Protein AF-A0A842XH01-F1 (afdb_monomer_lite)

Sequence (150 aa):
MRSVGIGNSKDWGEEQKVKIEREQETLNKKIEAFNRRIEELEDEKEQMKASYEREKDPELDPEFQRMVERAITRVANKQGELKKRREELIIKKNELENEERQLKVMMEHEKYPEWLELKRKRDKAVEEVERLEAEMKRLMESVIFDTRSR

Secondary structure (DSSP, 8-state):
--------TTSHHHHHHHHHHHHHHHHHHHHHHHHHHHHHHHHHHHHHHHHHHHT--TTS-HHHHHHHHHHHHHHHHHHHHHHHHHHHHHHHHHHHHHHHHHHHHHHHSTTHHHHHHHHHHHHHHHHHHHHHHHHHHHHHHHHHHHHH--

Structure (mmCIF, N/CA/C/O backbone):
data_AF-A0A842XH01-F1
#
_entry.id   AF-A0A842XH01-F1
#
loop_
_atom_site.group_PDB
_atom_site.id
_atom_site.type_symbol
_atom_site.label_atom_id
_atom_site.label_alt_id
_atom_site.label_comp_id
_atom_site.label_asym_id
_atom_site.label_entity_id
_atom_site.label_seq_id
_atom_site.pdbx_PDB_ins_code
_atom_site.Cartn_x
_atom_site.Cartn_y
_atom_site.Cartn_z
_atom_site.occupancy
_atom_site.B_iso_or_equiv
_atom_site.auth_seq_id
_atom_site.auth_comp_id
_atom_site.auth_asym_id
_atom_site.auth_atom_id
_atom_site.pdbx_PDB_model_num
ATOM 1 N N . MET A 1 1 ? -4.276 13.636 -23.680 1.00 35.50 1 MET A N 1
ATOM 2 C CA . MET A 1 1 ? -3.163 12.698 -23.935 1.00 35.50 1 MET A CA 1
ATOM 3 C C . MET A 1 1 ? -2.086 12.967 -22.896 1.00 35.50 1 MET A C 1
ATOM 5 O O . MET A 1 1 ? -1.538 14.060 -22.894 1.00 35.50 1 MET A O 1
ATOM 9 N N . ARG A 1 2 ? -1.862 12.055 -21.939 1.00 33.81 2 ARG A N 1
ATOM 10 C CA . ARG A 1 2 ? -0.747 12.190 -20.989 1.00 33.81 2 ARG A CA 1
ATOM 11 C C . ARG A 1 2 ? 0.517 11.747 -21.714 1.00 33.81 2 ARG A C 1
ATOM 13 O O . ARG A 1 2 ? 0.697 10.559 -21.937 1.00 33.81 2 ARG A O 1
ATOM 20 N N . SER A 1 3 ? 1.335 12.718 -22.106 1.00 36.19 3 SER A N 1
ATOM 21 C CA . SER A 1 3 ? 2.744 12.511 -22.432 1.00 36.19 3 SER A CA 1
ATOM 22 C C . SER A 1 3 ? 3.385 11.813 -21.237 1.00 36.19 3 SER A C 1
ATOM 24 O O . SER A 1 3 ? 3.526 12.423 -20.176 1.00 36.19 3 SER A O 1
ATOM 26 N N . VAL A 1 4 ? 3.689 10.525 -21.374 1.00 44.56 4 VAL A N 1
ATOM 27 C CA . VAL A 1 4 ? 4.486 9.794 -20.390 1.00 44.56 4 VAL A CA 1
ATOM 28 C C . VAL A 1 4 ? 5.851 10.468 -20.393 1.00 44.56 4 VAL A C 1
ATOM 30 O O . VAL A 1 4 ? 6.508 10.552 -21.426 1.00 44.56 4 VAL A O 1
ATOM 33 N N . GLY A 1 5 ? 6.188 11.092 -19.265 1.00 41.06 5 GLY A N 1
ATOM 34 C CA . GLY A 1 5 ? 7.423 11.840 -19.106 1.00 41.06 5 GLY A CA 1
ATOM 35 C C . GLY A 1 5 ? 8.612 10.952 -19.435 1.00 41.06 5 GLY A C 1
ATOM 36 O O . GLY A 1 5 ? 8.719 9.838 -18.930 1.00 41.06 5 GLY A O 1
ATOM 37 N N . ILE A 1 6 ? 9.468 11.480 -20.301 1.00 44.81 6 ILE A N 1
ATOM 38 C CA . ILE A 1 6 ? 10.780 10.962 -20.664 1.00 44.81 6 ILE A CA 1
ATOM 39 C C . ILE A 1 6 ? 11.564 10.746 -19.365 1.00 44.81 6 ILE A C 1
ATOM 41 O O . ILE A 1 6 ? 12.088 11.697 -18.787 1.00 44.81 6 ILE A O 1
ATOM 45 N N . GLY A 1 7 ? 11.605 9.505 -18.885 1.00 44.22 7 GLY A N 1
ATOM 46 C CA . GLY A 1 7 ? 12.540 9.100 -17.845 1.00 44.22 7 GLY A CA 1
ATOM 47 C C . GLY A 1 7 ? 13.906 8.995 -18.495 1.00 44.22 7 GLY A C 1
ATOM 48 O O . GLY A 1 7 ? 14.195 8.040 -19.222 1.00 44.22 7 GLY A O 1
ATOM 49 N N . ASN A 1 8 ? 14.723 10.030 -18.327 1.00 48.62 8 ASN A N 1
ATOM 50 C CA . ASN A 1 8 ? 16.066 10.077 -18.875 1.00 48.62 8 ASN A CA 1
ATOM 51 C C . ASN A 1 8 ? 16.836 8.920 -18.227 1.00 48.62 8 ASN A C 1
ATOM 53 O O . ASN A 1 8 ? 17.163 8.959 -17.050 1.00 48.62 8 ASN A O 1
ATOM 57 N N . SER A 1 9 ? 17.097 7.844 -18.968 1.00 53.25 9 SER A N 1
ATOM 58 C CA . SER A 1 9 ? 17.552 6.565 -18.405 1.00 53.25 9 SER A CA 1
ATOM 59 C C . SER A 1 9 ? 18.873 6.622 -17.615 1.00 53.25 9 SER A C 1
ATOM 61 O O . SER A 1 9 ? 19.285 5.608 -17.061 1.00 53.25 9 SER A O 1
ATOM 63 N N . LYS A 1 10 ? 19.571 7.759 -17.552 1.00 55.34 10 LYS A N 1
ATOM 64 C CA . LYS A 1 10 ? 20.682 7.964 -16.611 1.00 55.34 10 LYS A CA 1
ATOM 65 C C . LYS A 1 10 ? 20.215 7.919 -15.151 1.00 55.34 10 LYS A C 1
ATOM 67 O O . LYS A 1 10 ? 20.957 7.407 -14.322 1.00 55.34 10 LYS A O 1
ATOM 72 N N . ASP A 1 11 ? 18.952 8.259 -14.913 1.00 75.06 11 ASP A N 1
ATOM 73 C CA . ASP A 1 11 ? 18.376 8.407 -13.579 1.00 75.06 11 ASP A CA 1
ATOM 74 C C . ASP A 1 11 ? 17.375 7.289 -13.250 1.00 75.06 11 ASP A C 1
ATOM 76 O O . ASP A 1 11 ? 16.774 7.306 -12.188 1.00 75.06 11 ASP A O 1
ATOM 80 N N . TRP A 1 12 ? 17.198 6.267 -14.104 1.00 85.75 12 TRP A N 1
ATOM 81 C CA . TRP A 1 12 ? 16.160 5.238 -13.894 1.00 85.75 12 TRP A CA 1
ATOM 82 C C . TRP A 1 12 ? 16.254 4.546 -12.524 1.00 85.75 12 TRP A C 1
ATOM 84 O O . TRP A 1 12 ? 15.233 4.292 -11.888 1.00 85.75 12 TRP A O 1
ATOM 94 N N . GLY A 1 13 ? 17.470 4.246 -12.058 1.00 85.88 13 GLY A N 1
ATOM 95 C CA . GLY A 1 13 ? 17.670 3.655 -10.733 1.00 85.88 13 GLY A CA 1
ATOM 96 C C . GLY A 1 13 ? 17.269 4.609 -9.603 1.00 85.88 13 GLY A C 1
ATOM 97 O O . GLY A 1 13 ? 16.660 4.183 -8.625 1.00 85.88 13 GLY A O 1
ATOM 98 N N . GLU A 1 14 ? 17.545 5.905 -9.758 1.00 86.81 14 GLU A N 1
ATOM 99 C CA . GLU A 1 14 ? 17.113 6.948 -8.820 1.00 86.81 14 GLU A CA 1
ATOM 100 C C . GLU A 1 14 ? 15.594 7.157 -8.879 1.00 86.81 14 GLU A C 1
ATOM 102 O O . GLU A 1 14 ? 14.944 7.226 -7.841 1.00 86.81 14 GLU A O 1
ATOM 107 N N . GLU A 1 15 ? 14.997 7.148 -10.071 1.00 89.50 15 GLU A N 1
ATOM 108 C CA . GLU A 1 15 ? 13.547 7.199 -10.270 1.00 89.50 15 GLU A CA 1
ATOM 109 C C . GLU A 1 15 ? 12.840 6.029 -9.573 1.00 89.50 15 GLU A C 1
ATOM 111 O O . GLU A 1 15 ? 11.807 6.233 -8.930 1.00 89.50 15 GLU A O 1
ATOM 116 N N . GLN A 1 16 ? 13.382 4.806 -9.670 1.00 90.12 16 GLN A N 1
ATOM 117 C CA . GLN A 1 16 ? 12.822 3.651 -8.962 1.00 90.12 16 GLN A CA 1
ATOM 118 C C . GLN A 1 16 ? 12.948 3.799 -7.444 1.00 90.12 16 GLN A C 1
ATOM 120 O O . GLN A 1 16 ? 11.974 3.530 -6.743 1.00 90.12 16 GLN A O 1
ATOM 125 N N . LYS A 1 17 ? 14.089 4.282 -6.935 1.00 89.31 17 LYS A N 1
ATOM 126 C CA . LYS A 1 17 ? 14.257 4.565 -5.500 1.00 89.31 17 LYS A CA 1
ATOM 127 C C . LYS A 1 17 ? 13.230 5.577 -5.004 1.00 89.31 17 LYS A C 1
ATOM 129 O O . LYS A 1 17 ? 12.479 5.276 -4.085 1.00 89.31 17 LYS A O 1
ATOM 134 N N . VAL A 1 18 ? 13.107 6.720 -5.680 1.00 91.81 18 VAL A N 1
ATOM 135 C CA . VAL A 1 18 ? 12.131 7.765 -5.327 1.00 91.81 18 VAL A CA 1
ATOM 136 C C . VAL A 1 18 ? 10.700 7.226 -5.368 1.00 91.81 18 VAL A C 1
ATOM 138 O O . VAL A 1 18 ? 9.866 7.590 -4.537 1.00 91.81 18 VAL A O 1
ATOM 141 N N . LYS A 1 19 ? 10.379 6.361 -6.336 1.00 92.12 19 LYS A N 1
ATOM 142 C CA . LYS A 1 19 ? 9.060 5.728 -6.419 1.00 92.12 19 LYS A CA 1
ATOM 143 C C . LYS A 1 19 ? 8.796 4.826 -5.209 1.00 92.12 19 LYS A C 1
ATOM 145 O O . LYS A 1 19 ? 7.733 4.958 -4.603 1.00 92.12 19 LYS A O 1
ATOM 150 N N . ILE A 1 20 ? 9.748 3.962 -4.857 1.00 92.06 20 ILE A N 1
ATOM 151 C CA . ILE A 1 20 ? 9.646 3.060 -3.703 1.00 92.06 20 ILE A CA 1
ATOM 152 C C . ILE A 1 20 ? 9.523 3.862 -2.403 1.00 92.06 20 ILE A C 1
ATOM 154 O O . ILE A 1 20 ? 8.614 3.599 -1.621 1.00 92.06 20 ILE A O 1
ATOM 158 N N . GLU A 1 21 ? 10.352 4.888 -2.202 1.00 91.94 21 GLU A N 1
ATOM 159 C CA . GLU A 1 21 ? 10.310 5.757 -1.017 1.00 91.94 21 GLU A CA 1
ATOM 160 C C . GLU A 1 21 ? 8.937 6.425 -0.844 1.00 91.94 21 GLU A C 1
ATOM 162 O O . GLU A 1 21 ? 8.344 6.388 0.236 1.00 91.94 21 GLU A O 1
ATOM 167 N N . ARG A 1 22 ? 8.374 6.984 -1.924 1.00 93.50 22 ARG A N 1
ATOM 168 C CA . ARG A 1 22 ? 7.027 7.584 -1.900 1.00 93.50 22 ARG A CA 1
ATOM 169 C C . ARG A 1 22 ? 5.942 6.563 -1.574 1.00 93.50 22 ARG A C 1
ATOM 171 O O . ARG A 1 22 ? 4.960 6.886 -0.893 1.00 93.50 22 ARG A O 1
ATOM 178 N N . GLU A 1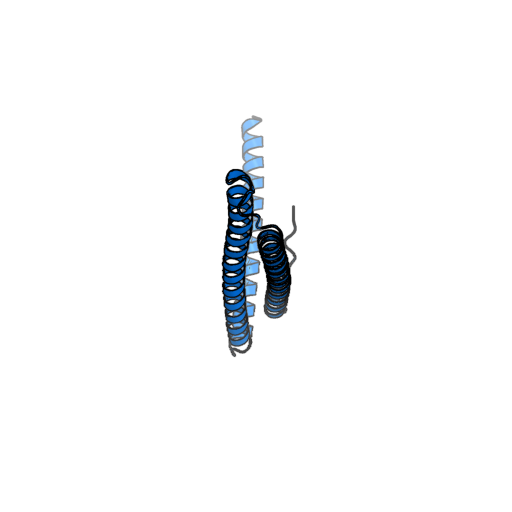 23 ? 6.078 5.345 -2.085 1.00 94.00 23 GLU A N 1
ATOM 179 C CA . GLU A 1 23 ? 5.121 4.275 -1.829 1.00 94.00 23 GLU A CA 1
ATOM 180 C C . GLU A 1 23 ? 5.200 3.792 -0.375 1.00 94.00 23 GLU A C 1
ATOM 182 O O . GLU A 1 23 ? 4.165 3.689 0.290 1.00 94.00 23 GLU A O 1
ATOM 187 N N . GLN A 1 24 ? 6.410 3.628 0.165 1.00 92.69 24 GLN A N 1
ATOM 188 C CA . GLN A 1 24 ? 6.648 3.338 1.579 1.00 92.69 24 GLN A CA 1
ATOM 189 C C . GLN A 1 24 ? 6.080 4.433 2.489 1.00 92.69 24 GLN A C 1
ATOM 191 O O . GLN A 1 24 ? 5.380 4.122 3.454 1.00 92.69 24 GLN A O 1
ATOM 196 N N . GLU A 1 25 ? 6.308 5.713 2.178 1.00 95.12 25 GLU A N 1
ATOM 197 C CA . GLU A 1 25 ? 5.750 6.834 2.942 1.00 95.12 25 GLU A CA 1
ATOM 198 C C . GLU A 1 25 ? 4.212 6.792 2.946 1.00 95.12 25 GLU A C 1
ATOM 200 O O . GLU A 1 25 ? 3.563 6.957 3.984 1.00 95.12 25 GLU A O 1
ATOM 205 N N . THR A 1 26 ? 3.612 6.507 1.789 1.00 95.81 26 THR A N 1
ATOM 206 C CA . THR A 1 26 ? 2.157 6.377 1.646 1.00 95.81 26 THR A CA 1
ATOM 207 C C . THR A 1 26 ? 1.609 5.207 2.462 1.00 95.81 26 THR A C 1
ATOM 209 O O . THR A 1 26 ? 0.562 5.336 3.103 1.00 95.81 26 THR A O 1
ATOM 212 N N . LEU A 1 27 ? 2.291 4.060 2.451 1.00 94.19 27 LEU A N 1
ATOM 213 C CA . LEU A 1 27 ? 1.910 2.902 3.256 1.00 94.19 27 LEU A CA 1
ATOM 214 C C . LEU A 1 27 ? 2.048 3.186 4.750 1.00 94.19 27 LEU A C 1
ATOM 216 O O . LEU A 1 27 ? 1.119 2.878 5.494 1.00 94.19 27 LEU A O 1
ATOM 220 N N . ASN A 1 28 ? 3.133 3.831 5.181 1.00 94.62 28 ASN A N 1
ATOM 221 C CA . ASN A 1 28 ? 3.338 4.217 6.577 1.00 94.62 28 ASN A CA 1
ATOM 222 C C . ASN A 1 28 ? 2.204 5.119 7.073 1.00 94.62 28 ASN A C 1
ATOM 224 O O . ASN A 1 28 ? 1.570 4.795 8.075 1.00 94.62 28 ASN A O 1
ATOM 228 N N . LYS A 1 29 ? 1.846 6.168 6.318 1.00 96.50 29 LYS A N 1
ATOM 229 C CA . LYS A 1 29 ? 0.712 7.050 6.658 1.00 96.50 29 LYS A CA 1
ATOM 230 C C . LYS A 1 29 ? -0.604 6.282 6.798 1.00 96.50 29 LYS A C 1
ATOM 232 O O . LYS A 1 29 ? -1.384 6.545 7.711 1.00 96.50 29 LYS A O 1
ATOM 237 N N . LYS A 1 30 ? -0.865 5.314 5.911 1.00 95.06 30 LYS A N 1
ATOM 238 C CA . LYS A 1 30 ? -2.070 4.470 5.993 1.00 95.06 30 LYS A CA 1
ATOM 239 C C . LYS A 1 30 ? -2.045 3.566 7.223 1.00 95.06 30 LYS A C 1
ATOM 241 O O . LYS A 1 30 ? -3.056 3.470 7.909 1.00 95.06 30 LYS A O 1
ATOM 246 N N . ILE A 1 31 ? -0.915 2.919 7.502 1.00 94.88 31 ILE A N 1
ATOM 247 C CA . ILE A 1 31 ? -0.741 2.057 8.677 1.00 94.88 31 ILE A CA 1
ATOM 248 C C . ILE A 1 31 ? -0.946 2.867 9.961 1.00 94.88 31 ILE A C 1
ATOM 250 O O . ILE A 1 31 ? -1.684 2.428 10.837 1.00 94.88 31 ILE A O 1
ATOM 254 N N . GLU A 1 32 ? -0.368 4.065 10.055 1.00 95.94 32 GLU A N 1
ATOM 255 C CA . GLU A 1 32 ? -0.559 4.970 11.193 1.00 95.94 32 GLU A CA 1
ATOM 256 C C . GLU A 1 32 ? -2.022 5.385 11.369 1.00 95.94 32 GLU A C 1
ATOM 258 O O . GLU A 1 32 ? -2.537 5.348 12.484 1.00 95.94 32 GLU A O 1
ATOM 263 N N . ALA A 1 33 ? -2.719 5.721 10.280 1.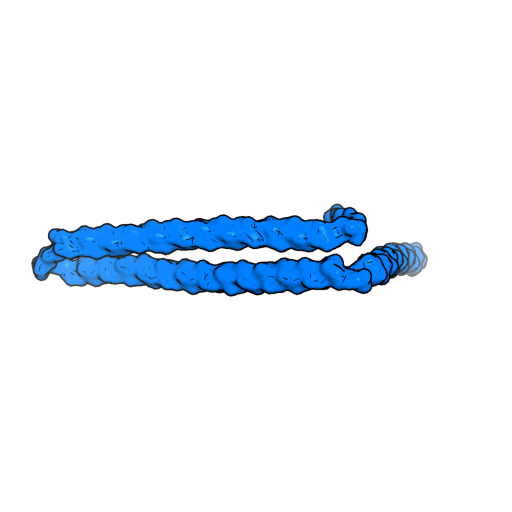00 95.38 33 ALA A N 1
ATOM 264 C CA . ALA A 1 33 ? -4.144 6.041 10.334 1.00 95.38 33 ALA A CA 1
ATOM 265 C C . ALA A 1 33 ? -4.983 4.851 10.831 1.00 95.38 33 ALA A C 1
ATOM 267 O O . ALA A 1 33 ? -5.884 5.030 11.651 1.00 95.38 33 ALA A O 1
ATOM 268 N N . PHE A 1 34 ? -4.668 3.628 10.386 1.00 92.19 34 PHE A N 1
ATOM 269 C CA . PHE A 1 34 ? -5.315 2.422 10.902 1.00 92.19 34 PHE A CA 1
ATOM 270 C C . PHE A 1 34 ? -5.001 2.185 12.380 1.00 92.19 34 PHE A C 1
ATOM 272 O O . PHE A 1 34 ? -5.918 1.847 13.121 1.00 92.19 34 PHE A O 1
ATOM 279 N N . ASN A 1 35 ? -3.755 2.387 12.819 1.00 94.44 35 ASN A N 1
ATOM 280 C CA . ASN A 1 35 ? -3.376 2.251 14.228 1.00 94.44 35 ASN A CA 1
ATOM 281 C C . ASN A 1 35 ? -4.196 3.197 15.112 1.00 94.44 35 ASN A C 1
ATOM 283 O O . ASN A 1 35 ? -4.826 2.729 16.054 1.00 94.44 35 ASN A O 1
ATOM 287 N N . ARG A 1 36 ? -4.272 4.487 14.751 1.00 96.50 36 ARG A N 1
ATOM 288 C CA . ARG A 1 36 ? -5.074 5.477 15.491 1.00 96.50 36 ARG A CA 1
ATOM 289 C C . ARG A 1 36 ? -6.541 5.075 15.558 1.00 96.50 36 ARG A C 1
ATOM 291 O O . ARG A 1 36 ? -7.142 5.096 16.620 1.00 96.50 36 ARG A O 1
ATOM 298 N N . ARG A 1 37 ? -7.121 4.634 14.437 1.00 95.25 37 ARG A N 1
ATOM 299 C CA . ARG A 1 37 ? -8.529 4.220 14.423 1.00 95.25 37 ARG A CA 1
ATOM 300 C C . ARG A 1 37 ? -8.787 2.955 15.247 1.00 95.25 37 ARG A C 1
ATOM 302 O O . ARG A 1 37 ? -9.873 2.795 15.793 1.00 95.25 37 ARG A O 1
ATOM 309 N N . ILE A 1 38 ? -7.828 2.033 15.294 1.00 94.06 38 ILE A N 1
ATOM 310 C CA . ILE A 1 38 ? -7.913 0.828 16.128 1.00 94.06 38 ILE A CA 1
ATOM 311 C C . ILE A 1 38 ? -7.887 1.203 17.611 1.00 94.06 38 ILE A C 1
ATOM 313 O O . ILE A 1 38 ? -8.661 0.619 18.361 1.00 94.06 38 ILE A O 1
ATOM 317 N N . GLU A 1 39 ? -7.034 2.154 17.994 1.00 95.25 39 GLU A N 1
ATOM 318 C CA . GLU A 1 39 ? -6.923 2.691 19.355 1.00 95.25 39 GLU A CA 1
ATOM 319 C C . GLU A 1 39 ? -8.205 3.428 19.768 1.00 95.25 39 GLU A C 1
ATOM 321 O O . GLU A 1 39 ? -8.807 3.082 20.775 1.00 95.25 39 GLU A O 1
ATOM 326 N N . GLU A 1 40 ? -8.737 4.315 18.919 1.00 95.62 40 GLU A N 1
ATOM 327 C CA . GLU A 1 40 ? -10.027 4.985 19.163 1.00 95.62 40 GLU A CA 1
ATOM 328 C C . GLU A 1 40 ? -11.177 3.993 19.404 1.00 95.62 40 GLU A C 1
ATOM 330 O O . GLU A 1 40 ? -12.015 4.201 20.278 1.00 95.62 40 GLU A O 1
ATOM 335 N N . LEU A 1 41 ? -11.243 2.907 18.623 1.00 93.00 41 LEU A N 1
ATOM 336 C CA . LEU A 1 41 ? -12.266 1.868 18.800 1.00 93.00 41 LEU A CA 1
ATOM 337 C C . LEU A 1 41 ? -12.034 1.029 20.062 1.00 93.00 41 LEU A C 1
ATOM 339 O O . LEU A 1 41 ? -12.982 0.451 20.594 1.00 93.00 41 LEU A O 1
ATOM 343 N N . GLU A 1 42 ? -10.788 0.907 20.511 1.00 93.56 42 GLU A N 1
ATOM 344 C CA . GLU A 1 42 ? -10.442 0.239 21.763 1.00 93.56 42 GLU A CA 1
ATOM 345 C C . GLU A 1 42 ? -10.923 1.072 22.952 1.00 93.56 42 GLU A C 1
ATOM 347 O O . GLU A 1 42 ? -11.675 0.549 23.776 1.00 93.56 42 GLU A O 1
ATOM 352 N N . ASP A 1 43 ? -10.646 2.375 22.941 1.00 94.88 43 ASP A N 1
ATOM 353 C CA . ASP A 1 43 ? -11.155 3.329 23.929 1.00 94.88 43 ASP A CA 1
ATOM 354 C C . ASP A 1 43 ? -12.691 3.361 23.948 1.00 94.88 43 ASP A C 1
ATOM 356 O O . ASP A 1 43 ? -13.311 3.278 25.008 1.00 94.88 43 ASP A O 1
ATOM 360 N N . GLU A 1 44 ? -13.335 3.425 22.775 1.00 93.12 44 GLU A N 1
ATOM 361 C CA . GLU A 1 44 ? -14.800 3.427 22.652 1.00 93.12 44 GLU A CA 1
ATOM 362 C C . GLU A 1 44 ? -15.405 2.154 23.265 1.00 93.12 44 GLU A C 1
ATOM 364 O O . GLU A 1 44 ? -16.381 2.195 24.018 1.00 93.12 44 GLU A O 1
ATOM 369 N N . LYS A 1 45 ? -14.790 1.000 22.992 1.00 91.88 45 LYS A N 1
ATOM 370 C CA . LYS A 1 45 ? -15.204 -0.291 23.547 1.00 91.88 45 LYS A CA 1
ATOM 371 C C . LYS A 1 45 ? -15.028 -0.345 25.063 1.00 91.88 45 LYS A C 1
ATOM 373 O O . LYS A 1 45 ? -15.886 -0.910 25.743 1.00 91.88 45 LYS A O 1
ATOM 378 N N . GLU A 1 46 ? -13.932 0.186 25.595 1.00 93.00 46 GLU A N 1
ATOM 379 C CA . GLU A 1 46 ? -13.690 0.252 27.039 1.00 93.00 46 GLU A CA 1
ATOM 380 C C . GLU A 1 46 ? -14.688 1.176 27.736 1.00 93.00 46 GLU A C 1
ATOM 382 O O . GLU A 1 46 ? -15.266 0.791 28.752 1.00 93.00 46 GLU A O 1
ATOM 387 N N . GLN A 1 47 ? -14.987 2.335 27.150 1.00 90.81 47 GLN A N 1
ATOM 388 C CA . GLN A 1 47 ? -16.010 3.251 27.656 1.00 90.81 47 GLN A CA 1
ATOM 389 C C . GLN A 1 47 ? -17.404 2.613 27.656 1.00 90.81 47 GLN A C 1
ATOM 391 O O . GLN A 1 47 ? -18.128 2.725 28.649 1.00 90.81 47 GLN A O 1
ATOM 396 N N . MET A 1 48 ? -17.780 1.895 26.590 1.00 89.12 48 MET A N 1
ATOM 397 C CA . MET A 1 48 ? -19.047 1.152 26.543 1.00 89.12 48 MET A CA 1
ATOM 398 C C . MET A 1 48 ? -19.119 0.067 27.621 1.00 89.12 48 MET A C 1
ATOM 400 O O . MET A 1 48 ? -20.160 -0.115 28.241 1.00 89.12 48 MET A O 1
AT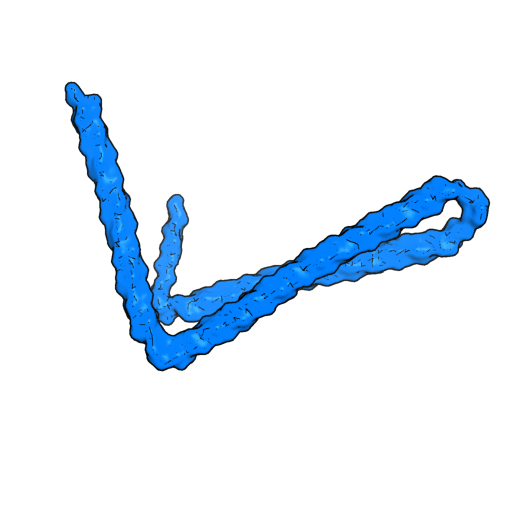OM 404 N N . LYS A 1 49 ? -18.021 -0.652 27.876 1.00 89.38 49 LYS A N 1
ATOM 405 C CA . LYS A 1 49 ? -17.976 -1.657 28.947 1.00 89.38 49 LYS A CA 1
ATOM 406 C C . LYS A 1 49 ? -18.074 -1.027 30.332 1.00 89.38 49 LYS A C 1
ATOM 408 O O . LYS A 1 49 ? -18.843 -1.503 31.154 1.00 89.38 49 LYS A O 1
ATOM 413 N N . ALA A 1 50 ? -17.328 0.045 30.581 1.00 88.44 50 ALA A N 1
ATOM 414 C CA . ALA A 1 50 ? -17.313 0.714 31.877 1.00 88.44 50 ALA A CA 1
ATOM 415 C C . ALA A 1 50 ? -18.661 1.374 32.204 1.00 88.44 50 ALA A C 1
ATOM 417 O O . ALA A 1 50 ? -19.119 1.299 33.342 1.00 88.44 50 ALA A O 1
ATOM 418 N N . SER A 1 51 ? -19.308 2.005 31.217 1.00 84.69 51 SER A N 1
ATOM 419 C CA . SER A 1 51 ? -20.674 2.530 31.369 1.00 84.69 51 SER A CA 1
ATOM 420 C C . SER A 1 51 ? -21.670 1.401 31.615 1.00 84.69 51 SER A C 1
ATOM 422 O O . SER A 1 51 ? -22.412 1.462 32.591 1.00 84.69 51 SER A O 1
ATOM 424 N N . TYR A 1 52 ? -21.604 0.324 30.826 1.00 84.56 52 TYR A N 1
ATOM 425 C CA . TYR A 1 52 ? -22.444 -0.855 31.024 1.00 84.56 52 TYR A CA 1
ATOM 426 C C . TYR A 1 52 ? -22.302 -1.461 32.422 1.00 84.56 52 TYR A C 1
ATOM 428 O O . TYR A 1 52 ? -23.306 -1.784 33.040 1.00 84.56 52 TYR A O 1
ATOM 436 N N . GLU A 1 53 ? -21.081 -1.603 32.941 1.00 85.00 53 GLU A N 1
ATOM 437 C CA . GLU A 1 53 ? -20.836 -2.152 34.279 1.00 85.00 53 GLU A CA 1
ATOM 438 C C . GLU A 1 53 ? -21.329 -1.230 35.401 1.00 85.00 53 GLU A C 1
ATOM 440 O O . GLU A 1 53 ? -21.845 -1.724 36.402 1.00 85.00 53 GLU A O 1
ATOM 445 N N . ARG A 1 54 ? -21.208 0.095 35.240 1.00 81.56 54 ARG A N 1
ATOM 446 C CA . ARG A 1 54 ? -21.711 1.082 36.214 1.00 81.56 54 ARG A CA 1
ATOM 447 C C . ARG A 1 54 ? -23.231 1.172 36.239 1.00 81.56 54 ARG A C 1
ATOM 449 O O . ARG A 1 54 ? -23.805 1.361 37.304 1.00 81.56 54 ARG A O 1
ATOM 456 N N . GLU A 1 55 ? -23.862 1.060 35.077 1.00 76.44 55 GLU A N 1
ATOM 457 C CA . GLU A 1 55 ? -25.313 1.171 34.894 1.00 76.44 55 GLU A CA 1
ATOM 458 C C . GLU A 1 55 ? -26.001 -0.200 34.908 1.00 76.44 55 GLU A C 1
ATOM 460 O O . GLU A 1 55 ? -27.174 -0.316 34.560 1.00 76.44 55 GLU A O 1
ATOM 465 N N . LYS A 1 56 ? -25.281 -1.258 35.305 1.00 70.81 56 LYS A N 1
ATOM 466 C CA . LYS A 1 56 ? -25.807 -2.619 35.361 1.00 70.81 56 LYS A CA 1
ATOM 467 C C . LYS A 1 56 ? -26.799 -2.766 36.512 1.00 70.81 56 LYS A C 1
ATOM 469 O O . LYS A 1 56 ? -26.449 -3.227 37.595 1.00 70.81 56 LYS A O 1
ATOM 474 N N . ASP A 1 57 ? -28.045 -2.404 36.253 1.00 71.81 57 ASP A N 1
ATOM 475 C CA . ASP A 1 57 ? -29.167 -2.684 37.141 1.00 71.81 57 ASP A CA 1
ATOM 476 C C . ASP A 1 57 ? -29.713 -4.100 36.856 1.00 71.81 57 ASP A C 1
ATOM 478 O O . ASP A 1 57 ? -30.046 -4.408 35.705 1.00 71.81 57 ASP A O 1
ATOM 482 N N . PRO A 1 58 ? -29.800 -5.001 37.853 1.00 65.25 58 PRO A N 1
ATOM 483 C CA . PRO A 1 58 ? -30.486 -6.285 37.706 1.00 65.25 58 PRO A CA 1
ATOM 484 C C . PRO A 1 58 ? -31.966 -6.158 37.307 1.00 65.25 58 PRO A C 1
ATOM 486 O O . PRO A 1 58 ? -32.522 -7.124 36.787 1.00 65.25 58 PRO A O 1
ATOM 489 N N . GLU A 1 59 ? -32.590 -4.997 37.539 1.00 70.00 59 GLU A N 1
ATOM 490 C CA . GLU A 1 59 ? -33.989 -4.700 37.202 1.00 70.00 59 GLU A CA 1
ATOM 491 C C . GLU A 1 59 ? -34.162 -3.994 35.841 1.00 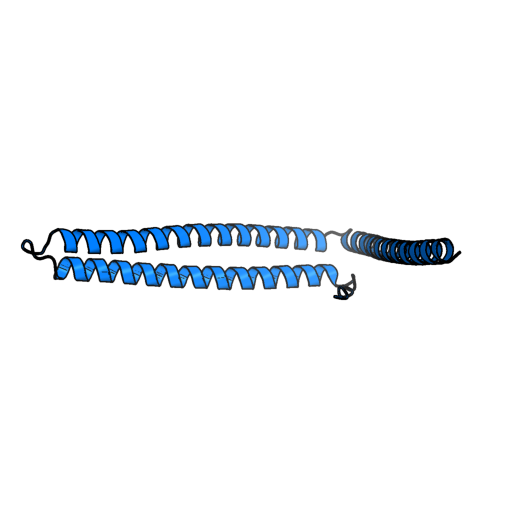70.00 59 GLU A C 1
ATOM 493 O O . GLU A 1 59 ? -35.292 -3.787 35.392 1.00 70.00 59 GLU A O 1
ATOM 498 N N . LEU A 1 60 ? -33.066 -3.648 35.149 1.00 68.50 60 LEU A N 1
ATOM 499 C CA . LEU A 1 60 ? -33.109 -3.037 33.814 1.00 68.50 60 LEU A CA 1
ATOM 500 C C . LEU A 1 60 ? -33.666 -4.006 32.758 1.00 68.50 60 LEU A C 1
ATOM 502 O O . LEU A 1 60 ? -33.416 -5.212 32.797 1.00 68.50 60 LEU A O 1
ATOM 506 N N . ASP A 1 61 ? -34.363 -3.450 31.761 1.00 76.31 61 ASP A N 1
ATOM 507 C CA . ASP A 1 61 ? -34.916 -4.191 30.624 1.00 76.31 61 ASP A CA 1
ATOM 508 C C . ASP A 1 61 ? -33.836 -5.072 29.946 1.00 76.31 61 ASP A C 1
ATOM 510 O O . ASP A 1 61 ? -32.833 -4.547 29.438 1.00 76.31 61 ASP A O 1
ATOM 514 N N . PRO A 1 62 ? -34.025 -6.407 29.884 1.00 80.56 62 PRO A N 1
ATOM 515 C CA . PRO A 1 62 ? -33.116 -7.324 29.197 1.00 80.56 62 PRO A CA 1
ATOM 516 C C . PRO A 1 62 ? -32.826 -6.951 27.734 1.00 80.56 62 PRO A C 1
ATOM 518 O O . PRO A 1 62 ? -31.787 -7.340 27.189 1.00 80.56 62 PRO A O 1
ATOM 521 N N . GLU A 1 63 ? -33.722 -6.221 27.066 1.00 83.06 63 GLU A N 1
ATOM 522 C CA . GLU A 1 63 ? -33.514 -5.756 25.695 1.00 83.06 63 GLU A CA 1
ATOM 523 C C . GLU A 1 63 ? -32.437 -4.662 25.604 1.00 83.06 63 GLU A C 1
ATOM 525 O O . GLU A 1 63 ? -31.615 -4.683 24.679 1.00 83.06 63 GLU A O 1
ATOM 530 N N . PHE A 1 64 ? -32.353 -3.777 26.602 1.00 79.88 64 PHE A N 1
ATOM 531 C CA . PHE A 1 64 ? -31.304 -2.759 26.692 1.00 79.88 64 PHE A CA 1
ATOM 532 C C . PHE A 1 64 ? -29.918 -3.395 26.866 1.00 79.88 64 PHE A C 1
ATOM 534 O O . PHE A 1 64 ? -28.986 -3.060 26.131 1.00 79.88 64 PHE A O 1
ATOM 541 N N . GLN A 1 65 ? -29.790 -4.392 27.749 1.00 80.44 65 GLN A N 1
ATOM 542 C CA . GLN A 1 65 ? -28.527 -5.115 27.960 1.00 80.44 65 GLN A CA 1
ATOM 543 C C . GLN A 1 65 ? -28.022 -5.764 26.661 1.00 80.44 65 GLN A C 1
ATOM 545 O O . GLN A 1 65 ? -26.875 -5.571 26.249 1.00 80.44 65 GLN A O 1
ATOM 550 N N . ARG A 1 66 ? -28.915 -6.449 25.936 1.00 86.12 66 ARG A N 1
ATOM 551 C CA . ARG A 1 66 ? -28.598 -7.053 24.631 1.00 86.12 66 ARG A CA 1
ATOM 552 C C . ARG A 1 66 ? -28.199 -6.013 23.585 1.00 86.12 66 ARG A C 1
ATOM 554 O O . ARG A 1 66 ? -27.377 -6.306 22.714 1.00 86.12 66 ARG A O 1
ATOM 561 N N . MET A 1 67 ? -28.781 -4.814 23.621 1.00 88.12 67 MET A N 1
ATOM 562 C CA . MET A 1 67 ? -28.429 -3.728 22.704 1.00 88.12 67 MET A CA 1
ATOM 563 C C . MET A 1 67 ? -26.982 -3.262 22.914 1.00 88.12 67 MET A C 1
ATOM 565 O O . MET A 1 67 ? -26.241 -3.125 21.934 1.00 88.12 67 MET A O 1
ATOM 569 N N . VAL A 1 68 ? -26.571 -3.072 24.170 1.00 85.69 68 VAL A N 1
ATOM 570 C CA . VAL A 1 68 ? -25.210 -2.650 24.534 1.00 85.69 68 VAL A CA 1
ATOM 571 C C . VAL A 1 68 ? -24.190 -3.732 24.177 1.00 85.69 68 VAL A C 1
ATOM 573 O O . VAL A 1 68 ? -23.189 -3.449 23.518 1.00 85.69 68 VAL A O 1
ATOM 576 N N . GLU A 1 69 ? -24.483 -4.999 24.475 1.00 88.31 69 GLU A N 1
ATOM 577 C CA . GLU A 1 69 ? -23.632 -6.131 24.081 1.00 88.31 69 GLU A CA 1
ATOM 578 C C . GLU A 1 69 ? -23.458 -6.229 22.554 1.00 88.31 69 GLU A C 1
ATOM 580 O O . GLU A 1 69 ? -22.350 -6.457 22.048 1.00 88.31 69 GLU A O 1
ATOM 585 N N . ARG A 1 70 ? -24.528 -5.984 21.781 1.00 91.75 70 ARG A N 1
ATOM 586 C CA . ARG A 1 70 ? -24.457 -5.899 20.311 1.00 91.75 70 ARG A CA 1
ATOM 587 C C . ARG A 1 70 ? -23.625 -4.707 19.840 1.00 91.75 70 ARG A C 1
ATOM 589 O O . ARG A 1 70 ? -22.945 -4.818 18.820 1.00 91.75 70 ARG A O 1
ATOM 596 N N . ALA A 1 71 ? -23.685 -3.561 20.518 1.00 90.19 71 ALA A N 1
ATOM 597 C CA . ALA A 1 71 ? -22.853 -2.401 20.196 1.00 90.19 71 ALA A CA 1
ATOM 598 C C . ALA A 1 71 ? -21.363 -2.707 20.418 1.00 90.19 71 ALA A C 1
ATOM 600 O O . ALA A 1 71 ? -20.575 -2.573 19.481 1.00 90.19 71 ALA A O 1
ATOM 601 N N . ILE A 1 72 ? -21.008 -3.261 21.581 1.00 90.81 72 ILE A N 1
ATOM 602 C CA . ILE A 1 72 ? -19.642 -3.705 21.907 1.00 90.81 72 ILE A CA 1
ATOM 603 C C . ILE A 1 72 ? -19.132 -4.718 20.872 1.00 90.81 72 ILE A C 1
ATOM 605 O O . ILE A 1 72 ? -17.996 -4.625 20.401 1.00 90.81 72 ILE A O 1
ATOM 609 N N . THR A 1 73 ? -19.980 -5.668 20.468 1.00 93.69 73 THR A N 1
ATOM 610 C CA . THR A 1 73 ? -19.638 -6.672 19.448 1.00 93.69 73 THR A CA 1
ATOM 611 C C . THR A 1 73 ? -19.375 -6.032 18.083 1.00 93.69 73 THR A C 1
ATOM 613 O O . THR A 1 73 ? -18.418 -6.400 17.404 1.00 93.69 73 THR A O 1
ATOM 616 N N . ARG A 1 74 ? -20.177 -5.038 17.672 1.00 93.75 74 ARG A N 1
ATOM 617 C CA . ARG A 1 74 ? -19.964 -4.303 16.413 1.00 93.75 74 ARG A CA 1
ATOM 618 C C . ARG A 1 74 ? -18.631 -3.558 16.406 1.00 93.75 74 ARG A C 1
ATOM 620 O O . ARG A 1 74 ? -17.906 -3.648 15.416 1.00 93.75 74 ARG A O 1
ATOM 627 N N . VAL A 1 75 ? -18.290 -2.886 17.504 1.00 93.81 75 VAL A N 1
ATOM 628 C CA . VAL A 1 75 ? -16.998 -2.201 17.663 1.00 93.81 75 VAL A CA 1
ATOM 629 C C . VAL A 1 75 ? -15.846 -3.204 17.595 1.00 93.81 75 VAL A C 1
ATOM 631 O O . VAL A 1 75 ? -14.909 -3.011 16.823 1.00 93.81 75 VAL A O 1
ATOM 634 N N . ALA A 1 76 ? -15.949 -4.330 18.308 1.00 92.62 76 ALA A N 1
ATOM 635 C CA . ALA A 1 76 ? -14.935 -5.384 18.279 1.00 92.62 76 ALA A CA 1
ATOM 636 C C . ALA A 1 76 ? -14.743 -5.986 16.875 1.00 92.62 76 ALA A C 1
ATOM 638 O O . ALA A 1 76 ? -13.608 -6.171 16.434 1.00 92.62 76 ALA A O 1
ATOM 639 N N . ASN A 1 77 ? -15.834 -6.240 16.145 1.00 95.19 77 ASN A N 1
ATOM 640 C CA . ASN A 1 77 ? -15.771 -6.721 14.764 1.00 95.19 77 ASN A CA 1
ATOM 641 C C . ASN A 1 77 ? -15.076 -5.704 13.855 1.00 95.19 77 ASN A C 1
ATOM 643 O O . ASN A 1 77 ? -14.184 -6.073 13.091 1.00 95.19 77 ASN A O 1
ATOM 647 N N . LYS A 1 78 ? -15.419 -4.415 13.984 1.00 94.38 78 LYS A N 1
ATOM 648 C CA . LYS A 1 78 ? -14.772 -3.343 13.222 1.00 94.38 78 LYS A CA 1
ATOM 649 C C . LYS A 1 78 ? -13.280 -3.254 13.527 1.00 94.38 78 LYS A C 1
ATOM 651 O O . LYS A 1 78 ? -12.473 -3.179 12.604 1.00 94.38 78 LYS A O 1
ATOM 656 N N . GLN A 1 79 ? -12.903 -3.322 14.801 1.00 92.25 79 GLN A N 1
ATOM 657 C CA . GLN A 1 79 ? -11.506 -3.341 15.229 1.00 92.25 79 GLN A CA 1
ATOM 658 C C . GLN A 1 79 ? -10.758 -4.538 14.611 1.00 92.25 79 GLN A C 1
ATOM 660 O O . GLN A 1 79 ? -9.640 -4.383 14.121 1.00 92.25 79 GLN A O 1
ATOM 665 N N . GLY A 1 80 ? -11.387 -5.717 14.571 1.00 94.06 80 GLY A N 1
ATOM 666 C CA . GLY A 1 80 ? -10.838 -6.918 13.937 1.00 94.06 80 GLY A CA 1
ATOM 667 C C . GLY A 1 80 ? -10.613 -6.768 12.428 1.00 94.06 80 GLY A C 1
ATOM 668 O O . GLY A 1 80 ? -9.548 -7.131 11.929 1.00 94.06 80 GLY A O 1
ATOM 669 N N . GLU A 1 81 ? -11.571 -6.193 11.697 1.00 95.50 81 GLU A N 1
ATOM 670 C CA . GLU A 1 81 ? -11.419 -5.890 10.264 1.00 95.50 81 GLU A CA 1
ATOM 671 C C . GLU A 1 81 ? -10.248 -4.936 10.003 1.00 95.50 81 GLU A C 1
ATOM 673 O O . GLU A 1 81 ? -9.440 -5.168 9.102 1.00 95.50 81 GLU A O 1
ATOM 678 N N . LEU A 1 82 ? -10.133 -3.869 10.802 1.00 93.69 82 LEU A N 1
ATOM 679 C CA . LEU A 1 82 ? -9.052 -2.896 10.653 1.00 93.69 82 LEU A CA 1
ATOM 680 C C . LEU A 1 82 ? -7.687 -3.515 10.971 1.00 93.69 82 LEU A C 1
ATOM 682 O O . LEU A 1 82 ? -6.725 -3.232 10.259 1.00 93.69 82 LEU A O 1
ATOM 686 N N . LYS A 1 83 ? -7.598 -4.396 11.978 1.00 93.12 83 LYS A N 1
ATOM 687 C CA . LYS A 1 83 ? -6.370 -5.148 12.292 1.00 93.12 83 LYS A CA 1
ATOM 688 C C . LYS A 1 83 ? -5.930 -6.020 11.112 1.00 93.12 83 LYS A C 1
ATOM 690 O O . LYS A 1 83 ? -4.775 -5.923 10.706 1.00 93.12 83 LYS A O 1
ATOM 695 N N . LYS A 1 84 ? -6.854 -6.756 10.482 1.00 95.94 84 LYS A N 1
ATOM 696 C CA . LYS A 1 84 ? -6.562 -7.532 9.261 1.00 95.94 84 LYS A CA 1
ATOM 697 C C . LYS A 1 84 ? -6.075 -6.642 8.120 1.00 95.94 84 LYS A C 1
ATOM 699 O O . LYS A 1 84 ? -5.062 -6.929 7.490 1.00 95.94 84 LYS A O 1
ATOM 704 N N . ARG A 1 85 ? -6.752 -5.516 7.872 1.00 93.69 85 ARG A N 1
ATOM 705 C CA . ARG A 1 85 ? -6.352 -4.602 6.793 1.00 93.69 85 ARG A CA 1
ATOM 706 C C . ARG A 1 85 ? -4.987 -3.962 7.048 1.00 93.69 85 ARG A C 1
ATOM 708 O O . ARG A 1 85 ? -4.217 -3.762 6.112 1.00 93.69 85 ARG A O 1
ATOM 715 N N . ARG A 1 86 ? -4.676 -3.653 8.306 1.00 94.88 86 ARG A N 1
ATOM 716 C CA . ARG A 1 86 ? -3.351 -3.194 8.733 1.00 94.88 86 ARG A CA 1
ATOM 717 C C . ARG A 1 86 ? -2.285 -4.259 8.467 1.00 94.88 86 ARG A C 1
ATOM 719 O O . ARG A 1 86 ? -1.236 -3.916 7.935 1.00 94.88 86 ARG A O 1
ATOM 726 N N . GLU A 1 87 ? -2.544 -5.523 8.793 1.00 95.50 87 GLU A N 1
ATOM 727 C CA . GLU A 1 87 ? -1.617 -6.634 8.524 1.00 95.50 87 GLU A CA 1
ATOM 728 C C . GLU A 1 87 ? -1.328 -6.788 7.026 1.00 95.50 87 GLU A C 1
ATOM 730 O O . GLU A 1 87 ? -0.167 -6.878 6.635 1.00 95.50 87 GLU A O 1
ATOM 735 N N . GLU A 1 88 ? -2.350 -6.702 6.170 1.00 95.94 88 GLU A N 1
ATOM 736 C CA . GLU A 1 88 ? -2.165 -6.710 4.711 1.00 95.94 88 GLU A CA 1
ATOM 737 C C . GLU A 1 88 ? -1.258 -5.567 4.225 1.00 95.94 88 GLU A C 1
ATOM 739 O O . GLU A 1 88 ? -0.454 -5.750 3.312 1.00 95.94 88 GLU A O 1
ATOM 744 N N . LEU A 1 89 ? -1.369 -4.375 4.821 1.00 93.69 89 LEU A N 1
ATOM 745 C CA . LEU A 1 89 ? -0.496 -3.249 4.480 1.00 93.69 89 LEU A CA 1
ATOM 746 C C . LEU A 1 89 ? 0.940 -3.453 4.965 1.00 93.69 89 LEU A C 1
ATOM 748 O O . LEU A 1 89 ? 1.866 -3.032 4.276 1.00 93.69 89 LEU A O 1
ATOM 752 N N . ILE A 1 90 ? 1.134 -4.102 6.114 1.00 93.94 90 ILE A N 1
ATOM 753 C CA . ILE A 1 90 ? 2.466 -4.461 6.617 1.00 93.94 90 ILE A CA 1
ATOM 754 C C . ILE A 1 90 ? 3.130 -5.473 5.679 1.00 93.94 90 ILE A C 1
ATOM 756 O O . ILE A 1 90 ? 4.301 -5.310 5.351 1.00 93.94 90 ILE A O 1
ATOM 760 N N . ILE A 1 91 ? 2.388 -6.471 5.189 1.00 96.12 91 ILE A N 1
ATOM 761 C CA . ILE A 1 91 ? 2.903 -7.435 4.204 1.00 96.12 91 ILE A CA 1
ATOM 762 C C . ILE A 1 91 ? 3.379 -6.702 2.945 1.00 96.12 91 ILE A C 1
ATOM 764 O O . ILE A 1 91 ? 4.528 -6.868 2.547 1.00 96.12 91 ILE A O 1
ATOM 768 N N . LYS A 1 92 ? 2.552 -5.809 2.387 1.00 94.44 92 LYS A N 1
ATOM 769 C CA . LYS A 1 92 ? 2.928 -4.997 1.215 1.00 94.44 92 LYS A CA 1
ATOM 770 C C . LYS A 1 92 ? 4.148 -4.116 1.458 1.00 94.44 92 LYS A C 1
ATOM 772 O O . LYS A 1 92 ? 4.971 -3.931 0.569 1.00 94.44 92 LYS A O 1
ATOM 777 N N . LYS A 1 93 ? 4.272 -3.559 2.663 1.00 93.88 93 LYS A N 1
ATOM 778 C CA . LYS A 1 93 ? 5.455 -2.786 3.047 1.00 93.88 93 LYS A CA 1
ATOM 779 C C . LYS A 1 93 ? 6.710 -3.664 3.024 1.00 93.88 93 LYS A C 1
ATOM 781 O O . LYS A 1 93 ? 7.710 -3.258 2.446 1.00 93.88 93 LYS A O 1
ATOM 786 N N . ASN A 1 94 ? 6.642 -4.869 3.587 1.00 94.31 94 ASN A N 1
ATOM 787 C CA . ASN A 1 94 ? 7.767 -5.807 3.589 1.00 94.31 94 ASN A CA 1
ATOM 788 C C . ASN A 1 94 ? 8.148 -6.263 2.170 1.00 94.31 94 ASN A C 1
ATOM 790 O O . ASN A 1 94 ? 9.330 -6.433 1.875 1.00 94.31 94 ASN A O 1
ATOM 794 N N . GLU A 1 95 ? 7.160 -6.451 1.289 1.00 94.94 95 GLU A N 1
ATOM 795 C CA . GLU A 1 95 ? 7.386 -6.744 -0.132 1.00 94.94 95 GLU A CA 1
ATOM 796 C C . GLU A 1 95 ? 8.160 -5.603 -0.807 1.00 94.94 95 GLU A C 1
ATOM 798 O O . GLU A 1 95 ? 9.200 -5.855 -1.414 1.00 94.94 95 GLU A O 1
ATOM 803 N N . LEU A 1 96 ? 7.742 -4.349 -0.607 1.00 93.31 96 LEU A N 1
ATOM 804 C CA . LEU A 1 96 ? 8.458 -3.178 -1.130 1.00 93.31 96 LEU A CA 1
ATOM 805 C C . LEU A 1 96 ? 9.872 -3.032 -0.557 1.00 93.31 96 LEU A C 1
ATOM 807 O O . LEU A 1 96 ? 10.794 -2.694 -1.291 1.00 93.31 96 LEU A O 1
ATOM 811 N N . GLU A 1 97 ? 10.084 -3.310 0.730 1.00 92.69 97 GLU A N 1
ATOM 812 C CA . GLU A 1 97 ? 11.428 -3.328 1.332 1.00 92.69 97 GLU A CA 1
ATOM 813 C C . GLU A 1 97 ? 12.322 -4.428 0.734 1.00 92.69 97 GLU A C 1
ATOM 815 O O . GLU A 1 97 ? 13.552 -4.319 0.722 1.00 92.69 97 GLU A O 1
ATOM 820 N N . ASN A 1 98 ? 11.735 -5.530 0.266 1.00 94.56 98 ASN A N 1
ATOM 821 C CA . ASN A 1 98 ? 12.470 -6.562 -0.454 1.00 94.56 98 ASN A CA 1
ATOM 822 C C . ASN A 1 98 ? 12.780 -6.128 -1.896 1.00 94.56 98 ASN A C 1
ATOM 824 O O . ASN A 1 98 ? 13.909 -6.309 -2.349 1.00 94.56 98 ASN A O 1
ATOM 828 N N . GLU A 1 99 ? 11.825 -5.511 -2.592 1.00 92.06 99 GLU A N 1
ATOM 829 C CA . GLU A 1 99 ? 12.045 -4.928 -3.922 1.00 92.06 99 GLU A CA 1
ATOM 830 C C . GLU A 1 99 ? 13.142 -3.856 -3.896 1.00 92.06 99 GLU A C 1
ATOM 832 O O . GLU A 1 99 ? 14.026 -3.853 -4.751 1.00 92.06 99 GLU A O 1
ATOM 837 N N . GLU A 1 100 ? 13.153 -2.997 -2.876 1.00 92.50 100 GLU A N 1
ATOM 838 C CA . GLU A 1 100 ? 14.192 -1.986 -2.674 1.00 92.50 100 GLU A CA 1
ATOM 839 C C . GLU A 1 100 ? 15.581 -2.616 -2.527 1.00 92.50 100 GLU A C 1
ATOM 841 O O . GLU A 1 100 ? 16.553 -2.179 -3.150 1.00 92.50 100 GLU A O 1
ATOM 846 N N . ARG A 1 101 ? 15.676 -3.692 -1.736 1.00 93.75 101 ARG A N 1
ATOM 847 C CA . ARG A 1 101 ? 16.919 -4.451 -1.562 1.00 93.75 101 ARG A CA 1
ATOM 848 C C . ARG A 1 101 ? 17.384 -5.073 -2.872 1.00 93.75 101 ARG A C 1
ATOM 850 O O . ARG A 1 101 ? 18.564 -4.970 -3.202 1.00 93.75 101 ARG A O 1
ATOM 857 N N . GLN A 1 102 ? 16.478 -5.681 -3.633 1.00 92.56 102 GLN A N 1
ATOM 858 C CA . GLN A 1 102 ? 16.797 -6.263 -4.938 1.00 92.56 102 GLN A CA 1
ATOM 859 C C . GLN A 1 102 ? 17.255 -5.198 -5.939 1.00 92.56 102 GLN A C 1
ATOM 861 O O . GLN A 1 102 ? 18.256 -5.396 -6.629 1.00 92.56 102 GLN A O 1
ATOM 866 N N . LEU A 1 103 ? 16.574 -4.051 -5.977 1.00 91.38 103 LEU A N 1
ATOM 867 C CA . LEU A 1 103 ? 16.951 -2.913 -6.809 1.00 91.38 103 LEU A CA 1
ATOM 868 C C . LEU A 1 103 ? 18.356 -2.422 -6.457 1.00 91.38 103 LEU A C 1
ATOM 870 O O . LEU A 1 103 ? 19.174 -2.216 -7.351 1.00 91.38 103 LEU A O 1
ATOM 874 N N . LYS A 1 104 ? 18.657 -2.273 -5.163 1.00 91.69 104 LYS A N 1
ATOM 875 C CA . LYS A 1 104 ? 19.981 -1.858 -4.695 1.00 91.69 104 LYS A CA 1
ATOM 876 C C . LYS A 1 104 ? 21.071 -2.828 -5.152 1.00 91.69 104 LYS A C 1
ATOM 878 O O . LYS A 1 104 ? 22.047 -2.385 -5.748 1.00 91.69 104 LYS A O 1
ATOM 883 N N . VAL A 1 105 ? 20.871 -4.133 -4.955 1.00 93.06 105 VAL A N 1
ATOM 884 C CA . VAL A 1 105 ? 21.816 -5.173 -5.404 1.00 93.06 105 VAL A CA 1
ATOM 885 C C . VAL A 1 105 ? 22.033 -5.110 -6.916 1.00 93.06 105 VAL A C 1
ATOM 887 O O . VAL A 1 105 ? 23.163 -5.196 -7.388 1.00 93.06 105 VAL A O 1
ATOM 890 N N . MET A 1 106 ? 20.963 -4.930 -7.690 1.00 89.94 106 MET A N 1
ATOM 891 C CA . MET A 1 106 ? 21.060 -4.812 -9.142 1.00 89.94 106 MET A CA 1
ATOM 892 C C . MET A 1 106 ? 21.825 -3.553 -9.569 1.00 89.94 106 MET A C 1
ATOM 894 O O . MET A 1 106 ? 22.609 -3.621 -10.509 1.00 89.94 106 MET A O 1
ATOM 898 N N . MET A 1 107 ? 21.621 -2.421 -8.892 1.00 88.06 107 MET A N 1
ATOM 899 C CA . MET A 1 107 ? 22.336 -1.171 -9.177 1.00 88.06 107 MET A CA 1
ATOM 900 C C . MET A 1 107 ? 23.824 -1.231 -8.810 1.00 88.06 107 MET A C 1
ATOM 902 O O . MET A 1 107 ? 24.631 -0.556 -9.441 1.00 88.06 107 MET A O 1
ATOM 906 N N . GLU A 1 108 ? 24.186 -2.015 -7.795 1.00 91.00 108 GLU A N 1
ATOM 907 C CA . GLU A 1 108 ? 25.575 -2.233 -7.367 1.00 91.00 108 GLU A CA 1
ATOM 908 C C . GLU A 1 108 ? 26.315 -3.255 -8.245 1.00 91.00 108 GLU A C 1
ATOM 910 O O . GLU A 1 108 ? 27.537 -3.377 -8.169 1.00 91.00 108 GLU A O 1
ATOM 915 N N . HIS A 1 109 ? 25.591 -3.994 -9.087 1.00 92.88 109 HIS A N 1
ATOM 916 C CA . HIS A 1 109 ? 26.172 -5.006 -9.953 1.00 92.88 109 HIS A CA 1
ATOM 917 C C . HIS A 1 109 ? 27.036 -4.374 -11.056 1.00 92.88 109 HIS A C 1
ATOM 919 O O . HIS A 1 109 ? 26.624 -3.430 -11.725 1.00 92.88 109 HIS A O 1
ATOM 925 N N . GLU A 1 110 ? 28.206 -4.961 -11.321 1.00 89.69 110 GLU A N 1
ATOM 926 C CA . GLU A 1 110 ? 29.194 -4.448 -12.284 1.00 89.69 110 GLU A CA 1
ATOM 927 C C . GLU A 1 110 ? 28.605 -4.210 -13.682 1.00 89.69 110 GLU A C 1
ATOM 929 O O . GLU A 1 110 ? 28.886 -3.196 -14.304 1.00 89.69 110 GLU A O 1
ATOM 934 N N . LYS A 1 111 ? 27.722 -5.110 -14.135 1.00 92.44 111 LYS A N 1
ATOM 935 C CA . LYS A 1 111 ? 27.057 -5.034 -15.451 1.00 92.44 111 LYS A CA 1
ATOM 936 C C . LYS A 1 111 ? 25.860 -4.073 -15.532 1.00 92.44 111 LYS A C 1
ATOM 938 O O . LYS A 1 111 ? 25.117 -4.085 -16.518 1.00 92.44 111 LYS A O 1
ATOM 943 N N . TYR A 1 112 ? 25.572 -3.332 -14.463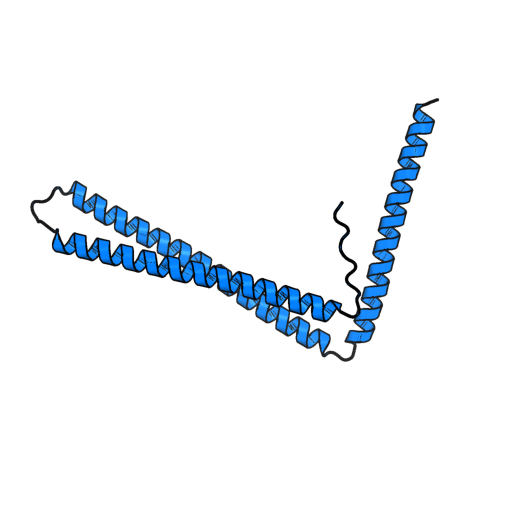 1.00 88.81 112 TYR A N 1
ATOM 944 C CA . TYR A 1 112 ? 24.430 -2.419 -14.421 1.00 88.81 112 TYR A CA 1
ATOM 945 C C . TYR A 1 112 ? 24.499 -1.324 -15.503 1.00 88.81 112 TYR A C 1
ATOM 947 O O . TYR A 1 112 ? 23.475 -1.096 -16.155 1.00 88.81 112 TYR A O 1
ATOM 955 N N . PRO A 1 113 ? 25.654 -0.681 -15.775 1.00 87.94 113 PRO A N 1
ATOM 956 C CA . PRO A 1 113 ? 25.763 0.311 -16.843 1.00 87.94 113 PRO A CA 1
ATOM 957 C C . PRO A 1 113 ? 25.427 -0.259 -18.228 1.00 87.94 113 PRO A C 1
ATOM 959 O O . PRO A 1 113 ? 24.658 0.351 -18.971 1.00 87.94 113 PRO A O 1
ATOM 962 N N . GLU A 1 114 ? 25.923 -1.450 -18.564 1.00 89.75 114 GLU A N 1
ATOM 963 C CA . GLU A 1 114 ? 25.648 -2.118 -19.840 1.00 89.75 114 GLU A CA 1
ATOM 964 C C . GLU A 1 114 ? 24.171 -2.498 -19.957 1.00 89.75 114 GLU A C 1
ATOM 966 O O . GLU A 1 114 ? 23.546 -2.300 -21.003 1.00 89.75 114 GLU A O 1
ATOM 971 N N . TRP A 1 115 ? 23.580 -3.007 -18.872 1.00 90.19 115 TRP A N 1
ATOM 972 C CA . TRP A 1 115 ? 22.147 -3.285 -18.819 1.00 90.19 115 TRP A CA 1
ATOM 973 C C . TRP A 1 115 ? 21.317 -2.015 -19.044 1.00 90.19 115 TRP A C 1
ATOM 975 O O . TRP A 1 115 ? 20.346 -2.032 -19.805 1.00 90.19 115 TRP A O 1
ATOM 985 N N . LEU A 1 116 ? 21.727 -0.895 -18.446 1.00 89.69 116 LEU A N 1
ATOM 986 C CA . LEU A 1 116 ? 21.070 0.400 -18.598 1.00 89.69 116 LEU A CA 1
ATOM 987 C C . LEU A 1 116 ? 21.117 0.880 -20.055 1.00 89.69 116 LEU A C 1
ATOM 989 O O . LEU A 1 116 ? 20.121 1.372 -20.584 1.00 89.69 116 LEU A O 1
ATOM 993 N N . GLU A 1 117 ? 22.248 0.704 -20.739 1.00 89.94 117 GLU A N 1
ATOM 994 C CA . GLU A 1 117 ? 22.369 1.023 -22.163 1.00 89.94 117 GLU A CA 1
ATOM 995 C C . GLU A 1 117 ? 21.486 0.143 -23.048 1.00 89.94 117 GLU A C 1
ATOM 997 O O . GLU A 1 117 ? 20.833 0.646 -23.969 1.00 89.94 117 GLU A O 1
ATOM 1002 N N . LEU A 1 118 ? 21.433 -1.163 -22.779 1.00 90.69 118 LEU A N 1
ATOM 1003 C CA . LEU A 1 118 ? 20.545 -2.079 -23.497 1.00 90.69 118 LEU A CA 1
ATOM 1004 C C . LEU A 1 118 ? 19.079 -1.702 -23.287 1.00 90.69 118 LEU A C 1
ATOM 1006 O O . LEU A 1 118 ? 18.314 -1.652 -24.253 1.00 90.69 118 LEU A O 1
ATOM 1010 N N . LYS A 1 119 ? 18.703 -1.347 -22.055 1.00 90.62 119 LYS A N 1
ATOM 1011 C CA . LYS A 1 119 ? 17.370 -0.840 -21.735 1.00 90.62 119 LYS A CA 1
ATOM 1012 C C . LYS A 1 119 ? 17.039 0.409 -22.552 1.00 90.62 119 LYS A C 1
ATOM 1014 O O . LYS A 1 119 ? 15.979 0.447 -23.164 1.00 90.62 119 LYS A O 1
ATOM 1019 N N . ARG A 1 120 ? 17.959 1.378 -22.663 1.00 87.44 120 ARG A N 1
ATOM 1020 C CA . ARG A 1 120 ? 17.771 2.576 -23.512 1.00 87.44 120 ARG A CA 1
ATOM 1021 C C . ARG A 1 120 ? 17.512 2.227 -24.964 1.00 87.44 120 ARG A C 1
ATOM 1023 O O . ARG A 1 120 ? 16.639 2.817 -25.589 1.00 87.44 120 ARG A O 1
ATOM 1030 N N . LYS A 1 121 ? 18.307 1.311 -25.519 1.00 91.31 121 LYS A N 1
ATOM 1031 C CA . LYS A 1 121 ? 18.155 0.883 -26.915 1.00 91.31 121 LYS A CA 1
ATOM 1032 C C . LYS A 1 121 ? 16.792 0.232 -27.129 1.00 91.31 121 LYS A C 1
ATOM 1034 O O . LYS A 1 121 ? 16.128 0.545 -28.110 1.00 91.31 121 LYS A O 1
ATOM 1039 N N . ARG A 1 122 ? 16.358 -0.607 -26.184 1.00 91.44 122 ARG A N 1
ATOM 1040 C CA . ARG A 1 122 ? 15.026 -1.217 -26.184 1.00 91.44 122 ARG A CA 1
ATOM 1041 C C . ARG A 1 122 ? 13.927 -0.161 -26.101 1.00 91.44 122 ARG A C 1
ATOM 1043 O O . ARG A 1 122 ? 13.021 -0.204 -26.919 1.00 91.44 122 ARG A O 1
ATOM 1050 N N . ASP A 1 123 ? 14.013 0.776 -25.158 1.00 88.62 123 ASP A N 1
ATOM 1051 C CA . ASP A 1 123 ? 13.000 1.823 -24.948 1.00 88.62 123 ASP A CA 1
ATOM 1052 C C . ASP A 1 123 ? 12.829 2.675 -26.219 1.00 88.62 123 ASP A C 1
ATOM 1054 O O . ASP A 1 123 ? 11.717 2.826 -26.713 1.00 88.62 123 ASP A O 1
ATOM 1058 N N . LYS A 1 124 ? 13.938 3.100 -26.839 1.00 91.00 124 LYS A N 1
ATOM 1059 C CA . LYS A 1 124 ? 13.915 3.817 -28.127 1.00 91.00 124 LYS A CA 1
ATOM 1060 C C . LYS A 1 124 ? 13.309 2.998 -29.266 1.00 91.00 124 LYS A C 1
ATOM 1062 O O . LYS A 1 124 ? 12.605 3.544 -30.107 1.00 91.00 124 LYS A O 1
ATOM 1067 N N . ALA A 1 125 ? 13.607 1.701 -29.327 1.00 92.12 125 ALA A N 1
ATOM 1068 C CA . ALA A 1 125 ? 13.046 0.831 -30.356 1.00 92.12 125 ALA A CA 1
ATOM 1069 C C . ALA A 1 125 ? 11.528 0.664 -30.188 1.00 92.12 125 ALA A C 1
ATOM 1071 O O . ALA A 1 125 ? 10.811 0.658 -31.182 1.00 92.12 125 ALA A O 1
ATOM 1072 N N . VAL A 1 126 ? 11.040 0.568 -28.947 1.00 92.94 126 VAL A N 1
ATOM 1073 C CA . VAL A 1 126 ? 9.600 0.517 -28.651 1.00 92.94 126 VAL A CA 1
ATOM 1074 C C . VAL A 1 126 ? 8.914 1.810 -29.086 1.00 92.94 126 VAL A C 1
ATOM 1076 O O . VAL A 1 126 ? 7.909 1.739 -29.782 1.00 92.94 126 VAL A O 1
ATOM 1079 N N . GLU A 1 127 ? 9.479 2.973 -28.756 1.00 91.69 127 GLU A N 1
ATOM 1080 C CA . GLU A 1 127 ? 8.930 4.270 -29.177 1.00 91.69 127 GLU A CA 1
ATOM 1081 C C . GLU A 1 127 ? 8.845 4.399 -30.704 1.00 91.69 127 GLU A C 1
ATOM 1083 O O . GLU A 1 127 ? 7.839 4.871 -31.234 1.00 91.69 127 GLU A O 1
ATOM 1088 N N . GLU A 1 128 ? 9.874 3.954 -31.432 1.00 94.25 128 GLU A N 1
ATOM 1089 C CA . GLU A 1 128 ? 9.853 4.000 -32.895 1.00 94.25 128 GLU A CA 1
ATOM 1090 C C . GLU A 1 128 ? 8.797 3.054 -33.474 1.00 94.25 128 GLU A C 1
ATOM 1092 O O . GLU A 1 128 ? 8.091 3.426 -34.408 1.00 94.25 128 GLU A O 1
ATOM 1097 N N . VAL A 1 129 ? 8.634 1.857 -32.900 1.00 94.38 129 VAL A N 1
ATOM 1098 C CA . VAL A 1 129 ? 7.563 0.932 -33.299 1.00 94.38 129 VAL A CA 1
ATOM 1099 C C . VAL A 1 129 ? 6.192 1.557 -33.049 1.00 94.38 129 VAL A C 1
ATOM 1101 O O . VAL A 1 129 ? 5.368 1.568 -33.958 1.00 94.38 129 VAL A O 1
ATOM 1104 N N . GLU A 1 130 ? 5.955 2.147 -31.876 1.00 93.75 130 GLU A N 1
ATOM 1105 C CA . GLU A 1 130 ? 4.694 2.835 -31.570 1.00 93.75 130 GLU A CA 1
ATOM 1106 C C . GLU A 1 130 ? 4.422 3.995 -32.540 1.00 93.75 130 GLU A C 1
ATOM 1108 O O . GLU A 1 130 ? 3.288 4.186 -32.994 1.00 93.75 130 GLU A O 1
ATOM 1113 N N . ARG A 1 131 ? 5.462 4.757 -32.904 1.00 95.31 131 ARG A N 1
ATOM 1114 C CA . ARG A 1 131 ? 5.361 5.839 -33.888 1.00 95.31 131 ARG A CA 1
ATOM 1115 C C . ARG A 1 131 ? 4.990 5.302 -35.268 1.00 95.31 131 ARG A C 1
ATOM 1117 O O . ARG A 1 131 ? 4.055 5.815 -35.881 1.00 95.31 131 ARG A O 1
ATOM 1124 N N . LEU A 1 132 ? 5.679 4.263 -35.735 1.00 95.19 132 LEU A N 1
ATOM 1125 C CA . LEU A 1 132 ? 5.416 3.628 -37.027 1.00 95.19 132 LEU A CA 1
ATOM 1126 C C . LEU A 1 132 ? 4.022 2.994 -37.075 1.00 95.19 132 LEU A C 1
ATOM 1128 O O . LEU A 1 132 ? 3.321 3.135 -38.074 1.00 95.19 132 LEU A O 1
ATOM 1132 N N . GLU A 1 133 ? 3.572 2.357 -35.994 1.00 93.50 133 GLU A N 1
ATOM 1133 C CA . GLU A 1 133 ? 2.210 1.830 -35.885 1.00 93.50 133 GLU A CA 1
ATOM 1134 C C . GLU A 1 133 ? 1.159 2.944 -35.964 1.00 93.50 133 GLU A C 1
ATOM 1136 O O . GLU A 1 133 ? 0.130 2.788 -36.629 1.00 93.50 133 GLU A O 1
ATOM 1141 N N . ALA A 1 134 ? 1.400 4.083 -35.309 1.00 94.12 134 ALA A N 1
ATOM 1142 C CA . ALA A 1 134 ? 0.513 5.238 -35.379 1.00 94.12 134 ALA A CA 1
ATOM 1143 C C . ALA A 1 134 ? 0.491 5.866 -36.784 1.00 94.12 134 ALA A C 1
ATOM 1145 O O . ALA A 1 134 ? -0.581 6.230 -37.275 1.00 94.12 134 ALA A O 1
ATOM 1146 N N . GLU A 1 135 ? 1.644 5.968 -37.448 1.00 94.19 135 GLU A N 1
ATOM 1147 C CA . GLU A 1 135 ? 1.750 6.421 -38.839 1.00 94.19 135 GLU A CA 1
ATOM 1148 C C . GLU A 1 135 ? 1.009 5.469 -39.791 1.00 94.19 135 GLU A C 1
ATOM 1150 O O . GLU A 1 135 ? 0.189 5.922 -40.591 1.00 94.19 135 GLU A O 1
ATOM 1155 N N . MET A 1 136 ? 1.198 4.152 -39.649 1.00 93.94 136 MET A N 1
ATOM 1156 C CA . MET A 1 136 ? 0.467 3.140 -40.421 1.00 93.94 136 MET A CA 1
ATOM 1157 C C . MET A 1 136 ? -1.047 3.239 -40.223 1.00 93.94 136 MET A C 1
ATOM 1159 O O . MET A 1 136 ? -1.788 3.166 -41.202 1.00 93.94 136 MET A O 1
ATOM 1163 N N . LYS A 1 137 ? -1.524 3.426 -38.985 1.00 93.94 137 LYS A N 1
ATOM 1164 C CA . LYS A 1 137 ? -2.959 3.615 -38.704 1.00 93.94 137 LYS A CA 1
ATOM 1165 C C . LYS A 1 137 ? -3.519 4.834 -39.434 1.00 93.94 137 LYS A C 1
ATOM 1167 O O . LYS A 1 137 ? -4.527 4.704 -40.120 1.00 93.94 137 LYS A O 1
ATOM 1172 N N . ARG A 1 138 ? -2.830 5.978 -39.374 1.00 91.88 138 ARG A N 1
ATOM 1173 C CA . ARG A 1 138 ? -3.243 7.201 -40.086 1.00 91.88 138 ARG A CA 1
ATOM 1174 C C . ARG A 1 138 ? -3.259 7.018 -41.602 1.00 91.88 138 ARG A C 1
ATOM 1176 O O . ARG A 1 138 ? -4.190 7.471 -42.262 1.00 91.88 138 ARG A O 1
ATOM 1183 N N . LEU A 1 139 ? -2.249 6.347 -42.160 1.00 92.19 139 LEU A N 1
ATOM 1184 C CA . LEU A 1 139 ? -2.201 6.048 -43.593 1.00 92.19 139 LEU A CA 1
ATOM 1185 C C . LEU A 1 139 ? -3.358 5.135 -44.013 1.00 92.19 139 LEU A C 1
ATOM 1187 O O . LEU A 1 139 ? -4.017 5.413 -45.011 1.00 92.19 139 LEU A O 1
ATOM 1191 N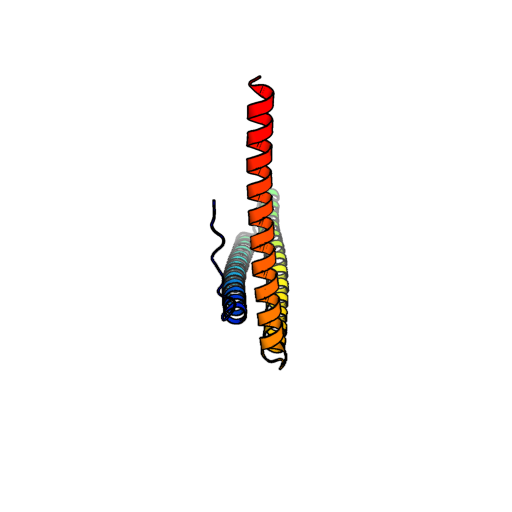 N . MET A 1 140 ? -3.653 4.085 -43.240 1.00 89.88 140 MET A N 1
ATOM 1192 C CA . MET A 1 140 ? -4.803 3.212 -43.499 1.00 89.88 140 MET A CA 1
ATOM 1193 C C . MET A 1 140 ? -6.131 3.973 -43.425 1.00 89.88 140 MET A C 1
ATOM 1195 O O . MET A 1 140 ? -6.975 3.803 -44.302 1.00 89.88 140 MET A O 1
ATOM 1199 N N . GLU A 1 141 ? -6.311 4.839 -42.428 1.00 88.56 141 GLU A N 1
ATOM 1200 C CA . GLU A 1 141 ? -7.498 5.694 -42.303 1.00 88.56 141 GLU A CA 1
ATOM 1201 C C . GLU A 1 141 ? -7.667 6.624 -43.518 1.00 88.56 141 GLU A C 1
ATOM 1203 O O . GLU A 1 141 ? -8.772 6.729 -44.051 1.00 88.56 141 GLU A O 1
ATOM 1208 N N . SER A 1 142 ? -6.577 7.224 -44.015 1.00 83.06 142 SER A N 1
ATOM 1209 C CA . SER A 1 142 ? -6.582 8.047 -45.236 1.00 83.06 142 SER A CA 1
ATOM 1210 C C . SER A 1 142 ? -6.979 7.241 -46.474 1.00 83.06 142 SER A C 1
ATOM 1212 O O . SER A 1 142 ? -7.860 7.653 -47.222 1.00 83.06 142 SER A O 1
ATOM 1214 N N . VAL A 1 143 ? -6.386 6.059 -46.676 1.00 84.31 143 VAL A N 1
ATOM 1215 C CA . VAL A 1 143 ? -6.687 5.197 -47.833 1.00 84.31 143 VAL A CA 1
ATOM 1216 C C . VAL A 1 143 ? -8.144 4.723 -47.813 1.00 84.31 143 VAL A C 1
ATOM 1218 O O . VAL A 1 143 ? -8.803 4.689 -48.854 1.00 84.31 143 VAL A O 1
ATOM 1221 N N . ILE A 1 144 ? -8.681 4.375 -46.641 1.00 81.25 144 ILE A N 1
ATOM 1222 C CA . ILE A 1 144 ? -10.092 3.986 -46.486 1.00 81.25 144 ILE A CA 1
ATOM 1223 C C . ILE A 1 144 ? -11.023 5.162 -46.812 1.00 81.25 144 ILE A C 1
ATOM 1225 O O . ILE A 1 144 ? -12.058 4.969 -47.450 1.00 81.25 144 ILE A O 1
ATOM 1229 N N . PHE A 1 145 ? -10.670 6.377 -46.393 1.00 76.44 145 PHE A N 1
ATOM 1230 C CA . PHE A 1 145 ? -11.444 7.578 -46.700 1.00 76.44 145 PHE A CA 1
ATOM 1231 C C . PHE A 1 145 ? -11.446 7.900 -48.204 1.00 76.44 145 PHE A C 1
ATOM 1233 O O . PHE A 1 145 ? -12.510 8.143 -48.781 1.00 76.44 145 PHE A O 1
ATOM 1240 N N . ASP A 1 146 ? -10.285 7.814 -48.856 1.00 72.75 146 ASP A N 1
ATOM 1241 C CA . ASP A 1 146 ? -10.133 8.075 -50.292 1.00 72.75 146 ASP A CA 1
ATOM 1242 C C . ASP A 1 146 ? -10.856 7.028 -51.155 1.00 72.75 146 ASP A C 1
ATOM 1244 O O . ASP A 1 146 ? -11.433 7.356 -52.192 1.00 72.75 146 ASP A O 1
ATOM 1248 N N . THR A 1 147 ? -10.873 5.765 -50.718 1.00 71.88 147 THR A N 1
ATOM 1249 C CA . THR A 1 147 ? -11.564 4.671 -51.427 1.00 71.88 147 THR A CA 1
ATOM 1250 C C . THR A 1 147 ? -13.077 4.654 -51.213 1.00 71.88 147 THR A C 1
ATOM 1252 O O . THR A 1 147 ? -13.786 4.149 -52.077 1.00 71.88 147 THR A O 1
ATOM 1255 N N . ARG A 1 148 ? -13.594 5.222 -50.113 1.00 62.66 148 ARG A N 1
ATOM 1256 C CA . ARG A 1 148 ? -15.042 5.414 -49.880 1.00 62.66 148 ARG A CA 1
ATOM 1257 C C . ARG A 1 148 ? -15.624 6.671 -50.529 1.00 62.66 148 ARG A C 1
ATOM 1259 O O . ARG A 1 148 ? -16.844 6.781 -50.609 1.00 62.66 148 ARG A O 1
ATOM 1266 N N . SER A 1 149 ? -14.778 7.615 -50.938 1.00 56.84 149 SER A N 1
ATOM 1267 C CA . SER A 1 149 ? -15.188 8.889 -51.551 1.00 56.84 149 SER A CA 1
ATOM 1268 C C . SER A 1 149 ? -15.191 8.855 -53.090 1.00 56.84 149 SER A C 1
ATOM 1270 O O . SER A 1 149 ? -15.412 9.888 -53.722 1.00 56.84 149 SER A O 1
ATOM 1272 N N . ARG A 1 150 ? -14.946 7.683 -53.689 1.00 48.81 150 ARG A N 1
ATOM 1273 C CA . ARG A 1 150 ? -15.139 7.374 -55.115 1.00 48.81 150 ARG A CA 1
ATOM 1274 C C . ARG A 1 150 ? -16.331 6.446 -55.290 1.00 48.81 150 ARG A C 1
ATOM 1276 O O . ARG A 1 150 ? -17.009 6.597 -56.327 1.00 48.81 150 ARG A O 1
#

pLDDT: mean 86.23, std 13.89, range [33.81, 96.5]

Radius of gyration: 29.44 Å; chains: 1; bounding box: 64×20×93 Å

Foldseek 3Di:
DDPPDPPPLVCVLVVLVVVLVVVLVVLVVLLVVLVVLLVVLVVVLVVLVVVCVVPVDPPDDPVVNVVSVVVSVVSVVVSVVSVVVSVVSVVVSVVSVVVNVVSVVLCPDPCNVVVSVVVVVVVVVVVVVVVVVVVVVVVVVVVVVVVVVD